Protein AF-A0A3M2GQV7-F1 (afdb_monomer_lite)

Secondary structure (DSSP, 8-state):
-HHHHHHHHHHHHHHHHHHHHHHHHHHHHHHHHTT---HHHHHHHHHHHHHHHHHHHHHTTHHHHHHT--HHHHHHSTHHHHHHHHHHHHHHHHHHHHHHHHHHHHHHHHHHHHHHHHHH-

pLDDT: mean 93.91, std 5.42, range [62.91, 98.69]

Sequence (121 aa):
MHLVTAADHADRAVARGSTALDELADAITRAEEAGIDVEDAWEYHEQAVRHLDAASAAVGDTATAVLGVTPENFNAGPGREVLAAARHDLRTAADELKQAWDAAHAAVEALRDAISDAATA

Structure (mmCIF, N/CA/C/O backbone):
data_AF-A0A3M2GQV7-F1
#
_entry.id   AF-A0A3M2GQV7-F1
#
loop_
_atom_site.group_PDB
_atom_site.id
_atom_site.type_symbol
_atom_site.label_atom_id
_atom_site.label_alt_id
_atom_site.label_comp_id
_atom_site.label_asym_id
_atom_site.label_entity_id
_atom_site.label_seq_id
_atom_site.pdbx_PDB_ins_code
_atom_site.Cartn_x
_atom_site.Cartn_y
_atom_site.Cartn_z
_atom_site.occupancy
_atom_site.B_iso_or_equiv
_atom_site.auth_seq_id
_atom_site.auth_comp_id
_atom_site.auth_asym_id
_atom_site.auth_atom_id
_atom_site.pdbx_PDB_model_num
ATOM 1 N N . MET A 1 1 ? 19.518 -10.754 -13.893 1.00 62.91 1 MET A N 1
ATOM 2 C CA . MET A 1 1 ? 18.501 -11.573 -13.197 1.00 62.91 1 MET A CA 1
ATOM 3 C C . MET A 1 1 ? 17.978 -10.922 -11.912 1.00 62.91 1 MET A C 1
ATOM 5 O O . MET A 1 1 ? 16.784 -10.993 -11.689 1.00 62.91 1 MET A O 1
ATOM 9 N N . HIS A 1 2 ? 18.801 -10.217 -11.121 1.00 81.81 2 HIS A N 1
ATOM 10 C CA . HIS A 1 2 ? 18.365 -9.593 -9.855 1.00 81.81 2 HIS A CA 1
ATOM 11 C C . HIS A 1 2 ? 17.212 -8.575 -9.947 1.00 81.81 2 HIS A C 1
ATOM 13 O O . HIS A 1 2 ? 16.430 -8.491 -9.012 1.00 81.81 2 HIS A O 1
ATOM 19 N N . LEU A 1 3 ? 17.085 -7.818 -11.044 1.00 84.06 3 LEU A N 1
ATOM 20 C CA . LEU A 1 3 ? 16.018 -6.811 -11.180 1.00 84.06 3 LEU A CA 1
ATOM 21 C C . LEU A 1 3 ? 14.633 -7.433 -11.382 1.00 84.06 3 LEU A C 1
ATOM 23 O O . LEU A 1 3 ? 13.671 -6.944 -10.814 1.00 84.06 3 LEU A O 1
ATOM 27 N N . VAL A 1 4 ? 14.547 -8.537 -12.129 1.00 86.25 4 VAL A N 1
ATOM 28 C CA . VAL A 1 4 ? 13.287 -9.278 -12.302 1.00 86.25 4 VAL A CA 1
ATOM 29 C C . VAL A 1 4 ? 12.850 -9.868 -10.964 1.00 86.25 4 VAL A C 1
ATOM 31 O O . VAL A 1 4 ? 11.720 -9.676 -10.548 1.00 86.25 4 VAL A O 1
ATOM 34 N N . THR A 1 5 ? 13.775 -10.490 -10.224 1.00 88.94 5 THR A N 1
ATOM 35 C CA . THR A 1 5 ? 13.479 -10.997 -8.876 1.00 88.94 5 THR A CA 1
ATOM 36 C C . THR A 1 5 ? 13.047 -9.885 -7.917 1.00 88.94 5 THR A C 1
ATOM 38 O O . THR A 1 5 ? 12.163 -10.100 -7.097 1.00 88.94 5 THR A O 1
ATOM 41 N N . ALA A 1 6 ? 13.659 -8.701 -8.007 1.00 87.38 6 ALA A N 1
ATOM 42 C CA . ALA A 1 6 ? 13.267 -7.553 -7.196 1.00 87.38 6 ALA A CA 1
ATOM 43 C C . ALA A 1 6 ? 11.858 -7.049 -7.548 1.00 87.38 6 ALA A C 1
ATOM 45 O O . ALA A 1 6 ? 11.090 -6.773 -6.632 1.00 87.38 6 ALA A O 1
ATOM 46 N N . ALA A 1 7 ? 11.505 -6.994 -8.836 1.00 89.06 7 ALA A N 1
ATOM 47 C CA . ALA A 1 7 ? 10.153 -6.656 -9.281 1.00 89.06 7 ALA A CA 1
ATOM 48 C C . ALA A 1 7 ? 9.124 -7.678 -8.771 1.00 89.06 7 ALA A C 1
ATOM 50 O O . ALA A 1 7 ? 8.182 -7.291 -8.091 1.00 89.06 7 ALA A O 1
ATOM 51 N N . ASP A 1 8 ? 9.386 -8.980 -8.937 1.00 89.62 8 ASP A N 1
ATOM 52 C CA . ASP A 1 8 ? 8.513 -10.042 -8.412 1.00 89.62 8 ASP A CA 1
ATOM 53 C C . ASP A 1 8 ? 8.319 -9.943 -6.888 1.00 89.62 8 ASP A C 1
ATOM 55 O O . ASP A 1 8 ? 7.269 -10.287 -6.343 1.00 89.62 8 ASP A O 1
ATOM 59 N N . HIS A 1 9 ? 9.368 -9.551 -6.159 1.00 90.12 9 HIS A N 1
ATOM 60 C CA . HIS A 1 9 ? 9.296 -9.365 -4.712 1.00 90.12 9 HIS A CA 1
ATOM 61 C C . HIS A 1 9 ? 8.440 -8.156 -4.343 1.00 90.12 9 HIS A C 1
ATOM 63 O O . HIS A 1 9 ? 7.647 -8.257 -3.406 1.00 90.12 9 HIS A O 1
ATOM 69 N N . ALA A 1 10 ? 8.587 -7.049 -5.069 1.00 90.19 10 ALA A N 1
ATOM 70 C CA . ALA A 1 10 ? 7.790 -5.852 -4.862 1.00 90.19 10 ALA A CA 1
ATOM 71 C C . ALA A 1 10 ? 6.309 -6.104 -5.183 1.00 90.19 10 ALA A C 1
ATOM 73 O O . ALA A 1 10 ? 5.468 -5.800 -4.346 1.00 90.19 10 ALA A O 1
ATOM 74 N N . ASP A 1 11 ? 5.989 -6.784 -6.288 1.00 91.50 11 ASP A N 1
ATOM 75 C CA . ASP A 1 11 ? 4.608 -7.152 -6.639 1.00 91.50 11 ASP A CA 1
ATOM 76 C C . ASP A 1 11 ? 3.947 -8.003 -5.550 1.00 91.50 11 ASP A C 1
ATOM 78 O O . ASP A 1 11 ? 2.811 -7.764 -5.135 1.00 91.50 11 ASP A O 1
ATOM 82 N N . ARG A 1 12 ? 4.677 -8.992 -5.018 1.00 92.75 12 ARG A N 1
ATOM 83 C CA . ARG A 1 12 ? 4.184 -9.809 -3.899 1.00 92.75 12 ARG A CA 1
ATOM 84 C C . ARG A 1 12 ? 4.009 -8.996 -2.622 1.00 92.75 12 ARG A C 1
ATOM 86 O O . ARG A 1 12 ? 3.113 -9.309 -1.840 1.00 92.75 12 ARG A O 1
ATOM 93 N N . ALA A 1 13 ? 4.877 -8.020 -2.371 1.00 92.38 13 ALA A N 1
ATOM 94 C CA . ALA A 1 13 ? 4.755 -7.138 -1.217 1.00 92.38 13 ALA A CA 1
ATOM 95 C C . ALA A 1 13 ? 3.521 -6.237 -1.346 1.00 92.38 13 ALA A C 1
ATOM 97 O O . ALA A 1 13 ? 2.750 -6.165 -0.396 1.00 92.38 13 ALA A O 1
ATOM 98 N N . VAL A 1 14 ? 3.283 -5.659 -2.528 1.00 94.12 14 VAL A N 1
ATOM 99 C CA . VAL A 1 14 ? 2.082 -4.872 -2.840 1.00 94.12 14 VAL A CA 1
ATOM 100 C C . VAL A 1 14 ? 0.818 -5.703 -2.627 1.00 94.12 14 VAL A C 1
ATOM 102 O O . VAL A 1 14 ? -0.072 -5.287 -1.891 1.00 94.12 14 VAL A O 1
ATOM 105 N N . ALA A 1 15 ? 0.762 -6.916 -3.185 1.00 94.44 15 ALA A N 1
ATOM 106 C CA . ALA A 1 15 ? -0.403 -7.790 -3.041 1.00 94.44 15 ALA A CA 1
ATOM 107 C C . ALA A 1 15 ? -0.705 -8.132 -1.571 1.00 94.44 15 ALA A C 1
ATOM 109 O O . ALA A 1 15 ? -1.853 -8.083 -1.140 1.00 94.44 15 ALA A O 1
ATOM 110 N N . ARG A 1 16 ? 0.332 -8.445 -0.781 1.00 94.88 16 ARG A N 1
ATOM 111 C CA . ARG A 1 16 ? 0.178 -8.702 0.660 1.00 94.88 16 ARG A CA 1
ATOM 112 C C . ARG A 1 16 ? -0.247 -7.453 1.425 1.00 94.88 16 ARG A C 1
ATOM 114 O O . ARG A 1 16 ? -1.073 -7.562 2.322 1.00 94.88 16 ARG A O 1
ATOM 121 N N . GLY A 1 17 ? 0.321 -6.300 1.076 1.00 95.00 17 GLY A N 1
ATOM 122 C CA . GLY A 1 17 ? -0.050 -5.013 1.651 1.00 95.00 17 GLY A CA 1
ATOM 123 C C . GLY A 1 17 ? -1.523 -4.707 1.416 1.00 95.00 17 GLY A C 1
ATOM 124 O O . GLY A 1 17 ? -2.214 -4.358 2.360 1.00 95.00 17 GLY A O 1
ATOM 125 N N . SER A 1 18 ? -2.026 -4.940 0.202 1.00 96.88 18 SER A N 1
ATOM 126 C CA . SER A 1 18 ? -3.431 -4.698 -0.141 1.00 96.88 18 SER A CA 1
ATOM 127 C C . SER A 1 18 ? -4.359 -5.568 0.700 1.00 96.88 18 SER A C 1
ATOM 129 O O . SER A 1 18 ? -5.255 -5.036 1.340 1.00 96.88 18 SER A O 1
ATOM 131 N N . THR A 1 19 ? -4.080 -6.872 0.813 1.00 97.69 19 THR A N 1
ATOM 132 C CA . THR A 1 19 ? -4.865 -7.756 1.693 1.00 97.69 19 THR A CA 1
ATOM 133 C C . THR A 1 19 ? -4.845 -7.287 3.151 1.00 97.69 19 THR A C 1
ATOM 135 O O . THR A 1 19 ? -5.880 -7.279 3.807 1.00 97.69 19 THR A O 1
ATOM 138 N N . ALA A 1 20 ? -3.685 -6.869 3.665 1.00 96.38 20 ALA A N 1
ATOM 139 C CA . ALA A 1 20 ? -3.574 -6.390 5.041 1.00 96.38 20 ALA A CA 1
ATOM 140 C C . ALA A 1 20 ? -4.316 -5.060 5.271 1.00 96.38 20 ALA A C 1
ATOM 142 O O . ALA A 1 20 ? -4.893 -4.863 6.338 1.00 96.38 20 ALA A O 1
ATOM 143 N N . LEU A 1 21 ? -4.313 -4.152 4.289 1.00 98.12 21 LEU A N 1
ATOM 144 C CA . LEU A 1 21 ? -5.058 -2.895 4.363 1.00 98.12 21 LEU A CA 1
ATOM 145 C C . LEU A 1 21 ? -6.569 -3.118 4.268 1.00 98.12 21 LEU A C 1
ATOM 147 O O . LEU A 1 21 ? -7.309 -2.409 4.945 1.00 98.12 21 LEU A O 1
ATOM 151 N N . ASP A 1 22 ? -7.027 -4.114 3.510 1.00 98.38 22 ASP A N 1
ATOM 152 C CA . ASP A 1 22 ? -8.441 -4.504 3.489 1.00 98.38 22 ASP A CA 1
ATOM 153 C C . ASP A 1 22 ? -8.874 -5.060 4.856 1.00 98.38 22 ASP A C 1
ATOM 155 O O . ASP A 1 22 ? -9.893 -4.646 5.405 1.00 98.38 22 ASP A O 1
ATOM 159 N N . GLU A 1 23 ? -8.068 -5.942 5.460 1.00 98.19 23 GLU A N 1
ATOM 160 C CA . GLU A 1 23 ? -8.326 -6.470 6.809 1.00 98.19 23 GLU A CA 1
ATOM 161 C C . GLU A 1 23 ? -8.331 -5.368 7.882 1.00 98.19 23 GLU A C 1
ATOM 163 O O . GLU A 1 23 ? -9.111 -5.427 8.839 1.00 98.19 23 GLU A O 1
ATOM 168 N N . LEU A 1 24 ? -7.471 -4.357 7.729 1.00 98.19 24 LEU A N 1
ATOM 169 C CA . LEU A 1 24 ? -7.427 -3.201 8.618 1.00 98.19 24 LEU A CA 1
ATOM 170 C C . LEU A 1 24 ? -8.655 -2.301 8.446 1.00 98.19 24 LEU A C 1
ATOM 172 O O . LEU A 1 24 ? -9.247 -1.924 9.453 1.00 98.19 24 LEU A O 1
ATOM 176 N N . ALA A 1 25 ? -9.071 -2.008 7.211 1.00 98.56 25 ALA A N 1
ATOM 177 C CA . ALA A 1 25 ? -10.305 -1.266 6.935 1.00 98.56 25 ALA A CA 1
ATOM 178 C C . ALA A 1 25 ? -11.507 -1.943 7.605 1.00 98.56 25 ALA A C 1
ATOM 180 O O . ALA A 1 25 ? -12.251 -1.314 8.349 1.00 98.56 25 ALA A O 1
ATOM 181 N N . ASP A 1 26 ? -11.621 -3.259 7.432 1.00 98.62 26 ASP A N 1
ATOM 182 C CA . ASP A 1 26 ? -12.620 -4.103 8.081 1.00 98.62 26 ASP A CA 1
ATOM 183 C C . ASP A 1 26 ? -12.621 -3.958 9.615 1.00 98.62 26 ASP A C 1
ATOM 185 O O . ASP A 1 26 ? -13.671 -3.994 10.260 1.00 98.62 26 ASP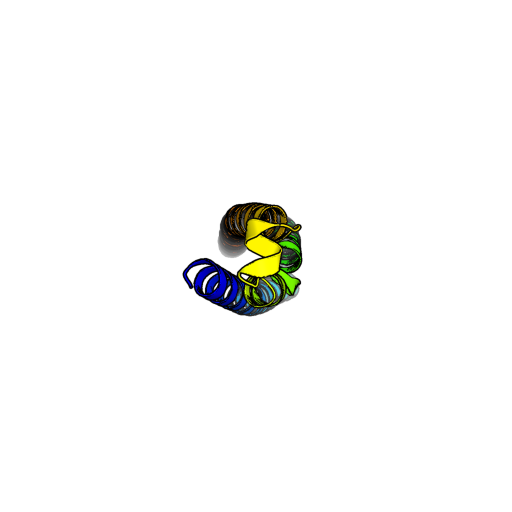 A O 1
ATOM 189 N N . ALA A 1 27 ? -11.444 -3.854 10.236 1.00 98.25 27 ALA A N 1
ATOM 190 C CA . ALA A 1 27 ? -11.318 -3.667 11.679 1.00 98.25 27 ALA A CA 1
ATOM 191 C C . ALA A 1 27 ? -11.735 -2.256 12.119 1.00 98.25 27 ALA A C 1
ATOM 193 O O . ALA A 1 27 ? -12.449 -2.130 13.116 1.00 98.25 27 ALA A O 1
ATOM 194 N N . ILE A 1 28 ? -11.335 -1.227 11.366 1.00 98.44 28 ILE A N 1
ATOM 195 C CA . ILE A 1 28 ? -11.716 0.168 11.610 1.00 98.44 28 ILE A CA 1
ATOM 196 C C . ILE A 1 28 ? -13.239 0.318 11.502 1.00 98.44 28 ILE A C 1
ATOM 198 O O . ILE A 1 28 ? -13.866 0.812 12.436 1.00 98.44 28 ILE A O 1
ATOM 202 N N . THR A 1 29 ? -13.858 -0.216 10.441 1.00 98.69 29 THR A N 1
ATOM 203 C CA . THR A 1 29 ? -15.319 -0.202 10.261 1.00 98.69 29 THR A CA 1
ATOM 204 C C . THR A 1 29 ? -16.049 -0.853 11.434 1.00 98.69 29 THR A C 1
ATOM 206 O O . THR A 1 29 ? -17.019 -0.296 11.936 1.00 98.69 29 THR A O 1
ATOM 209 N N . ARG A 1 30 ? -15.584 -2.007 11.932 1.00 98.38 30 ARG A N 1
ATOM 210 C CA . ARG A 1 30 ? -16.226 -2.665 13.088 1.00 98.38 30 ARG A CA 1
ATOM 211 C C . ARG A 1 30 ? -16.157 -1.822 14.363 1.00 98.38 30 ARG A C 1
ATOM 213 O O . ARG A 1 30 ? -17.083 -1.878 15.169 1.00 98.38 30 ARG A O 1
ATOM 220 N N . ALA A 1 31 ? -15.067 -1.086 14.576 1.00 97.56 31 ALA A N 1
ATOM 221 C CA . ALA A 1 31 ? -14.949 -0.173 15.710 1.00 97.56 31 ALA A CA 1
ATO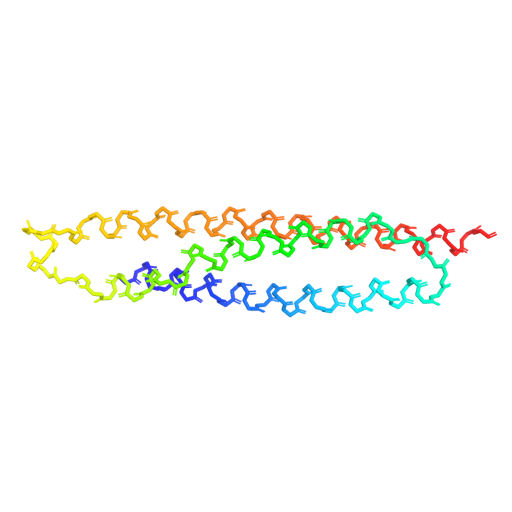M 222 C C . ALA A 1 31 ? -15.878 1.043 15.549 1.00 97.56 31 ALA A C 1
ATOM 224 O O . ALA A 1 31 ? -16.587 1.392 16.493 1.00 97.56 31 ALA A O 1
ATOM 225 N N . GLU A 1 32 ? -15.956 1.612 14.347 1.00 97.88 32 GLU A N 1
ATOM 226 C CA . GLU A 1 32 ? -16.884 2.700 14.014 1.00 97.88 32 GLU A CA 1
ATOM 227 C C . GLU A 1 32 ? -18.349 2.291 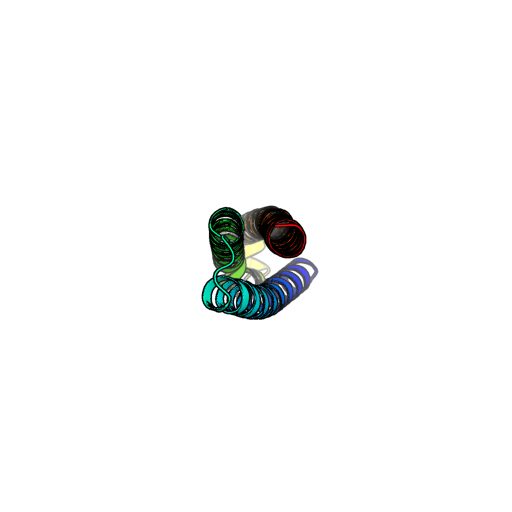14.243 1.00 97.88 32 GLU A C 1
ATOM 229 O O . GLU A 1 32 ? -19.113 2.997 14.901 1.00 97.88 32 GLU A O 1
ATOM 234 N N . GLU A 1 33 ? -18.736 1.094 13.790 1.00 97.94 33 GLU A N 1
ATOM 235 C CA . GLU A 1 33 ? -20.068 0.516 14.022 1.00 97.94 33 GLU A CA 1
ATOM 236 C C . GLU A 1 33 ? -20.370 0.290 15.515 1.00 97.94 33 GLU A C 1
ATOM 238 O O . GLU A 1 33 ? -21.536 0.288 15.920 1.00 97.94 33 GLU A O 1
ATOM 243 N N . ALA A 1 34 ? -19.337 0.128 16.348 1.00 97.19 34 ALA A N 1
ATOM 244 C CA . ALA A 1 34 ? -19.455 0.049 17.802 1.00 97.19 34 ALA A CA 1
ATOM 245 C C . ALA A 1 34 ? -19.543 1.429 18.486 1.00 97.19 34 ALA A C 1
ATOM 247 O O . ALA A 1 34 ? -19.648 1.494 19.712 1.00 97.19 34 ALA A O 1
ATOM 248 N N . GLY A 1 35 ? -19.537 2.522 17.716 1.00 96.75 35 GLY A N 1
ATOM 249 C CA . GLY A 1 35 ? -19.603 3.894 18.217 1.00 96.75 35 GLY A CA 1
ATOM 250 C C . GLY A 1 35 ? -18.272 4.425 18.749 1.00 96.75 35 GLY A C 1
ATOM 251 O O . GLY A 1 35 ? -18.276 5.382 19.521 1.00 96.75 35 GLY A O 1
ATOM 252 N N . ILE A 1 36 ? -17.156 3.794 18.380 1.00 97.88 36 ILE A N 1
ATOM 253 C CA . ILE A 1 36 ? -15.806 4.246 18.723 1.00 97.88 36 ILE A CA 1
ATOM 254 C C . ILE A 1 36 ? -15.380 5.300 17.697 1.00 97.88 36 ILE A C 1
ATOM 256 O O . ILE A 1 36 ? -15.595 5.119 16.499 1.00 97.88 36 ILE A O 1
ATOM 260 N N . ASP A 1 37 ? -14.782 6.392 18.169 1.00 97.06 37 ASP A N 1
ATOM 261 C CA . ASP A 1 37 ? -14.195 7.411 17.299 1.00 97.06 37 ASP A CA 1
ATOM 262 C C . ASP A 1 37 ? -12.904 6.877 16.667 1.00 97.06 37 ASP A C 1
ATOM 264 O O . ASP A 1 37 ? -11.959 6.535 17.373 1.00 97.06 37 ASP A O 1
ATOM 268 N N . VAL A 1 38 ? -12.887 6.752 15.341 1.00 98.12 38 VAL A N 1
ATOM 269 C CA . VAL A 1 38 ? -11.791 6.140 14.577 1.00 98.12 38 VAL A CA 1
ATOM 270 C C . VAL A 1 38 ? -11.268 7.046 13.458 1.00 98.12 38 VAL A C 1
ATOM 272 O O . VAL A 1 38 ? -10.631 6.552 12.527 1.00 98.12 38 VAL A O 1
ATOM 275 N N . GLU A 1 39 ? -11.526 8.358 13.530 1.00 98.06 39 GLU A N 1
ATOM 276 C CA . GLU A 1 39 ? -11.125 9.330 12.497 1.00 98.06 39 GLU A CA 1
ATOM 277 C C . GLU A 1 39 ? -9.625 9.231 12.161 1.00 98.06 39 GLU A C 1
ATOM 279 O O . GLU A 1 39 ? -9.261 9.022 11.000 1.00 98.06 39 GLU A O 1
ATOM 284 N N . ASP A 1 40 ? -8.761 9.244 13.181 1.00 97.31 40 ASP A N 1
ATOM 285 C CA . ASP A 1 40 ? -7.305 9.132 13.012 1.00 97.31 40 ASP A CA 1
ATOM 286 C C . ASP A 1 40 ? -6.893 7.802 12.352 1.00 97.31 40 ASP A C 1
ATOM 288 O O . ASP A 1 40 ? -5.987 7.753 11.515 1.00 97.31 40 ASP A O 1
ATOM 292 N N . ALA A 1 41 ? -7.565 6.699 12.703 1.00 97.81 41 ALA A N 1
ATOM 293 C CA . ALA A 1 41 ? -7.266 5.387 12.135 1.00 97.81 41 ALA A CA 1
ATOM 294 C C . ALA A 1 41 ? -7.593 5.336 10.635 1.00 97.81 41 ALA A C 1
ATOM 296 O O . ALA A 1 41 ? -6.811 4.777 9.859 1.00 97.81 41 ALA A O 1
ATOM 297 N N . TRP A 1 42 ? -8.705 5.953 10.220 1.00 98.50 42 TRP A N 1
ATOM 298 C CA . TRP A 1 42 ? -9.052 6.102 8.807 1.00 98.50 42 TRP A CA 1
ATOM 299 C C . TRP A 1 42 ? -8.056 6.989 8.060 1.00 98.50 42 TRP A C 1
ATOM 301 O O . TRP A 1 42 ? -7.617 6.616 6.972 1.00 98.50 42 TRP A O 1
ATOM 311 N N . GLU A 1 43 ? -7.630 8.113 8.642 1.00 98.44 43 GLU A N 1
ATOM 312 C CA . GLU A 1 43 ? -6.673 9.009 7.985 1.00 98.44 43 GLU A CA 1
ATOM 313 C C . GLU A 1 43 ? -5.346 8.294 7.675 1.00 98.44 43 GLU A C 1
ATOM 315 O O . GLU A 1 43 ? -4.813 8.385 6.561 1.00 98.44 43 GLU A O 1
ATOM 320 N N . TYR A 1 44 ? -4.808 7.547 8.641 1.00 98.50 44 TYR A N 1
ATOM 321 C CA . TYR A 1 44 ? -3.586 6.771 8.435 1.00 98.50 44 TYR A CA 1
ATOM 322 C C . TYR A 1 44 ? -3.789 5.591 7.477 1.00 98.50 44 TYR A C 1
ATOM 324 O O . TYR A 1 44 ? -2.893 5.286 6.684 1.00 98.50 44 TYR A O 1
ATOM 332 N N . HIS A 1 45 ? -4.961 4.947 7.495 1.00 98.56 45 HIS A N 1
ATOM 333 C CA . HIS A 1 45 ? -5.301 3.897 6.533 1.00 98.56 45 HIS A CA 1
ATOM 334 C C . HIS A 1 45 ? -5.285 4.432 5.097 1.00 98.56 45 HIS A C 1
ATOM 336 O O . HIS A 1 45 ? -4.612 3.864 4.235 1.00 98.56 45 HIS A O 1
ATOM 342 N N . GLU A 1 46 ? -5.918 5.579 4.846 1.00 98.38 46 GLU A N 1
ATOM 343 C CA . GLU A 1 46 ? -5.925 6.216 3.527 1.00 98.38 46 GLU A CA 1
ATOM 344 C C . GLU A 1 46 ? -4.523 6.641 3.069 1.00 98.38 46 GLU A C 1
ATOM 346 O O . GLU A 1 46 ? -4.202 6.593 1.877 1.00 98.38 46 GLU A O 1
ATOM 351 N N . GLN A 1 47 ? -3.663 7.081 3.992 1.00 98.31 47 GLN A N 1
ATOM 352 C CA . GLN A 1 47 ? -2.250 7.334 3.690 1.00 98.31 47 GLN A CA 1
ATOM 353 C C . GLN A 1 47 ? -1.542 6.046 3.259 1.00 98.31 47 GLN A C 1
ATOM 355 O O . GLN A 1 47 ? -0.848 6.038 2.239 1.00 98.31 47 GLN A O 1
ATOM 360 N N . ALA A 1 48 ? -1.757 4.947 3.982 1.00 98.12 48 ALA A N 1
ATOM 361 C CA . ALA A 1 48 ? -1.156 3.661 3.661 1.00 98.12 48 ALA A CA 1
ATOM 362 C C . ALA A 1 48 ? -1.591 3.145 2.281 1.00 98.12 48 ALA A C 1
ATOM 364 O O . ALA A 1 48 ? -0.743 2.698 1.506 1.00 98.12 48 ALA A O 1
ATOM 365 N N . VAL A 1 49 ? -2.880 3.272 1.943 1.00 98.38 49 VAL A N 1
ATOM 366 C CA . VAL A 1 49 ? -3.418 2.917 0.619 1.00 98.38 49 VAL A CA 1
ATOM 367 C C . VAL A 1 49 ? -2.745 3.739 -0.479 1.00 98.38 49 VAL A C 1
ATOM 369 O O . VAL A 1 49 ? -2.243 3.169 -1.445 1.00 98.38 49 VAL A O 1
ATOM 372 N N . ARG A 1 50 ? -2.637 5.063 -0.310 1.00 98.44 50 ARG A N 1
ATOM 373 C CA . ARG A 1 50 ? -1.988 5.941 -1.302 1.00 98.44 50 ARG A CA 1
ATOM 374 C C . ARG A 1 50 ? -0.535 5.555 -1.574 1.00 98.44 50 ARG A C 1
ATOM 376 O O . ARG A 1 50 ? -0.116 5.530 -2.731 1.00 98.44 50 ARG A O 1
ATOM 383 N N . HIS A 1 51 ? 0.229 5.249 -0.529 1.00 98.31 51 HIS A N 1
ATOM 384 C CA . HIS A 1 51 ? 1.614 4.801 -0.676 1.00 98.31 51 HIS A CA 1
ATOM 385 C C . HIS A 1 51 ? 1.703 3.417 -1.327 1.00 98.31 51 HIS A C 1
ATOM 387 O O . HIS A 1 51 ? 2.561 3.176 -2.175 1.00 98.31 51 HIS A O 1
ATOM 393 N N . LEU A 1 52 ? 0.791 2.505 -0.993 1.00 97.62 52 LEU A N 1
ATOM 394 C CA . LEU A 1 52 ? 0.745 1.187 -1.615 1.00 97.62 52 LEU A CA 1
ATOM 395 C C . LEU A 1 52 ? 0.418 1.270 -3.117 1.00 97.62 52 LEU A C 1
ATOM 397 O O . LEU A 1 52 ? 1.053 0.584 -3.922 1.00 97.62 52 LEU A O 1
ATOM 401 N N . ASP A 1 53 ? -0.510 2.146 -3.502 1.00 97.38 53 ASP A N 1
ATOM 402 C CA . ASP A 1 53 ? -0.855 2.416 -4.900 1.00 97.38 53 ASP A CA 1
ATOM 403 C C . ASP A 1 53 ? 0.330 3.024 -5.662 1.00 97.38 53 ASP A C 1
ATOM 405 O O . ASP A 1 53 ? 0.644 2.602 -6.779 1.00 97.38 53 ASP A O 1
ATOM 409 N N . ALA A 1 54 ? 1.043 3.973 -5.044 1.00 96.62 54 ALA A N 1
ATOM 410 C CA . ALA A 1 54 ? 2.257 4.555 -5.612 1.00 96.62 54 ALA A CA 1
ATOM 411 C C . ALA A 1 54 ? 3.360 3.501 -5.804 1.00 96.62 54 ALA A C 1
ATOM 413 O O . ALA A 1 54 ? 4.014 3.468 -6.851 1.00 96.62 54 ALA A O 1
ATOM 414 N N . ALA A 1 55 ? 3.526 2.593 -4.836 1.00 95.44 55 ALA A N 1
ATOM 415 C CA . ALA A 1 55 ? 4.444 1.472 -4.965 1.00 95.44 55 ALA A CA 1
ATOM 416 C C . ALA A 1 55 ? 4.058 0.559 -6.132 1.00 95.44 55 ALA A C 1
ATOM 418 O O . ALA A 1 55 ? 4.921 0.223 -6.942 1.00 95.44 55 ALA A O 1
ATOM 419 N N . SER A 1 56 ? 2.775 0.195 -6.242 1.00 94.50 56 SER A N 1
ATOM 420 C CA . SER A 1 56 ? 2.247 -0.639 -7.327 1.00 94.50 56 SER A CA 1
ATOM 421 C C . SER A 1 56 ? 2.504 -0.020 -8.701 1.00 94.50 56 SER A C 1
ATOM 423 O O . SER A 1 56 ? 3.015 -0.688 -9.603 1.00 94.50 56 SER A O 1
ATOM 425 N N . ALA A 1 57 ? 2.234 1.280 -8.844 1.00 93.75 57 ALA A N 1
ATOM 426 C CA . ALA A 1 57 ? 2.466 2.012 -10.082 1.00 93.75 57 ALA A CA 1
ATOM 427 C C . ALA A 1 57 ? 3.946 2.008 -10.500 1.00 93.75 57 ALA A C 1
ATOM 429 O O . ALA A 1 57 ? 4.247 1.904 -11.688 1.00 93.75 57 ALA A O 1
ATOM 430 N N . ALA A 1 58 ? 4.874 2.074 -9.540 1.00 90.94 58 ALA A N 1
ATOM 431 C CA . ALA A 1 58 ? 6.305 2.023 -9.824 1.00 90.94 58 ALA A CA 1
ATOM 432 C C . ALA A 1 58 ? 6.768 0.635 -10.318 1.00 90.94 58 ALA A C 1
ATOM 434 O O . ALA A 1 58 ? 7.681 0.538 -11.135 1.00 90.94 58 ALA A O 1
ATOM 435 N N . VAL A 1 59 ? 6.146 -0.466 -9.884 1.00 89.69 59 VAL A N 1
ATOM 436 C CA . VAL A 1 59 ? 6.582 -1.819 -10.292 1.00 89.69 59 VAL A CA 1
ATOM 437 C C . VAL A 1 59 ? 5.875 -2.388 -11.519 1.00 89.69 59 VAL A C 1
ATOM 439 O O . VAL A 1 59 ? 6.477 -3.233 -12.184 1.00 89.69 59 VAL A O 1
ATOM 442 N N . GLY A 1 60 ? 4.689 -1.881 -11.875 1.00 82.44 60 GLY A N 1
ATOM 443 C CA . GLY A 1 60 ? 3.749 -2.507 -12.819 1.00 82.44 60 GLY A CA 1
ATOM 444 C C . GLY A 1 60 ? 4.342 -3.085 -14.113 1.00 82.44 60 GLY A C 1
ATOM 445 O O . GLY A 1 60 ? 4.021 -4.215 -14.472 1.00 82.44 60 GLY A O 1
ATOM 446 N N . ASP A 1 61 ? 5.255 -2.369 -14.780 1.00 82.56 61 ASP A N 1
ATOM 447 C CA . ASP A 1 61 ? 5.886 -2.835 -16.030 1.00 82.56 61 ASP A CA 1
ATOM 448 C C . ASP A 1 61 ? 7.394 -3.108 -15.910 1.00 82.56 61 ASP A C 1
ATOM 450 O O . ASP A 1 61 ? 8.063 -3.456 -16.892 1.00 82.56 61 ASP A O 1
ATOM 454 N N . THR A 1 62 ? 7.960 -2.998 -14.705 1.00 88.12 62 THR A N 1
ATOM 455 C CA . THR A 1 62 ? 9.412 -3.063 -14.501 1.00 88.12 62 THR A CA 1
ATOM 456 C C . THR A 1 62 ? 9.990 -4.426 -14.898 1.00 88.12 62 THR A C 1
ATOM 458 O O . THR A 1 62 ? 11.020 -4.495 -15.578 1.00 88.12 62 THR A O 1
ATOM 461 N N . ALA A 1 63 ? 9.332 -5.531 -14.527 1.00 85.88 63 ALA A N 1
ATOM 462 C CA . ALA A 1 63 ? 9.792 -6.878 -14.876 1.00 85.88 63 ALA A CA 1
ATOM 463 C C . ALA A 1 63 ? 9.800 -7.104 -16.399 1.00 85.88 63 ALA A C 1
ATOM 465 O O . ALA A 1 63 ? 10.793 -7.581 -16.960 1.00 85.88 63 ALA A O 1
ATOM 466 N N . THR A 1 64 ? 8.720 -6.700 -17.073 1.00 87.56 64 THR A N 1
ATOM 467 C CA . THR A 1 64 ? 8.556 -6.796 -18.529 1.00 87.56 64 THR A CA 1
ATOM 468 C C . THR A 1 64 ? 9.617 -5.976 -19.260 1.00 87.56 64 THR A C 1
ATOM 470 O O . THR A 1 64 ? 10.278 -6.484 -20.169 1.00 87.56 64 THR A O 1
ATOM 473 N N . ALA A 1 65 ? 9.846 -4.734 -18.825 1.00 87.38 65 ALA A N 1
ATOM 474 C CA . ALA A 1 65 ? 10.840 -3.845 -19.416 1.00 87.38 65 ALA A CA 1
ATOM 475 C C . ALA A 1 65 ? 12.263 -4.419 -19.313 1.00 87.38 65 ALA A C 1
ATOM 477 O O . ALA A 1 65 ? 13.012 -4.410 -20.291 1.00 87.38 65 ALA A O 1
ATOM 478 N N . VAL A 1 66 ? 12.630 -4.984 -18.157 1.00 89.19 66 VAL A N 1
ATOM 479 C CA . VAL A 1 66 ? 13.944 -5.616 -17.949 1.00 89.19 66 VAL A CA 1
ATOM 480 C C . VAL A 1 66 ? 14.122 -6.857 -18.828 1.00 89.19 66 VAL A C 1
ATOM 482 O O . VAL A 1 66 ? 15.206 -7.057 -19.380 1.00 89.19 66 VAL A O 1
ATOM 485 N N . LEU A 1 67 ? 13.086 -7.690 -18.972 1.00 88.94 67 LEU A N 1
ATOM 486 C CA . LEU A 1 67 ? 13.127 -8.885 -19.823 1.00 88.94 67 LEU A CA 1
ATOM 487 C C . LEU A 1 67 ? 13.250 -8.547 -21.319 1.00 88.94 67 LEU A C 1
ATOM 489 O O . LEU A 1 67 ? 13.813 -9.339 -22.073 1.00 88.94 67 LEU A O 1
ATOM 493 N N . GLY A 1 68 ? 12.780 -7.371 -21.742 1.00 88.75 68 GLY A N 1
ATOM 494 C CA . GLY A 1 68 ? 12.904 -6.876 -23.117 1.00 88.75 68 GLY A CA 1
ATOM 495 C C . GLY A 1 68 ? 14.301 -6.367 -23.510 1.00 88.75 68 GLY A C 1
ATOM 496 O O . GLY A 1 68 ? 14.532 -6.032 -24.676 1.00 88.75 68 GLY A O 1
ATOM 497 N N . VAL A 1 69 ? 15.256 -6.291 -22.576 1.00 89.69 69 VAL A N 1
ATOM 498 C CA . VAL A 1 69 ? 16.623 -5.827 -22.865 1.00 89.69 69 VAL A CA 1
ATOM 499 C C . VAL A 1 69 ? 17.437 -6.941 -23.529 1.00 89.69 69 VAL A C 1
ATOM 501 O O . VAL A 1 69 ? 17.685 -7.994 -22.945 1.00 89.69 69 VAL A O 1
ATOM 504 N N . THR A 1 70 ? 17.906 -6.687 -24.752 1.00 90.69 70 THR A N 1
ATOM 505 C CA . THR A 1 70 ? 18.741 -7.596 -25.547 1.00 90.69 70 THR A CA 1
ATOM 506 C C . THR A 1 70 ? 20.193 -7.105 -25.581 1.00 90.69 70 THR A C 1
ATOM 508 O O . THR A 1 70 ? 20.458 -5.924 -25.357 1.00 90.69 70 THR A O 1
ATOM 511 N N . PRO A 1 71 ? 21.184 -7.960 -25.900 1.00 91.25 71 PRO A N 1
ATOM 512 C CA . PRO A 1 71 ? 22.569 -7.504 -26.042 1.00 91.25 71 PRO A CA 1
ATOM 513 C C . PRO A 1 71 ? 22.741 -6.384 -27.078 1.00 91.25 71 PRO A C 1
ATOM 515 O O . PRO A 1 71 ? 23.575 -5.499 -26.899 1.00 91.25 71 PRO A O 1
ATOM 518 N N . GLU A 1 72 ? 21.953 -6.405 -28.153 1.00 90.00 72 GLU A N 1
ATOM 519 C CA . GLU A 1 72 ? 21.992 -5.392 -29.208 1.00 90.00 72 GLU A CA 1
ATOM 520 C C . GLU A 1 72 ? 21.504 -4.033 -28.693 1.00 90.00 72 GLU A C 1
ATOM 522 O O . GLU A 1 72 ? 22.239 -3.045 -28.763 1.00 90.00 72 GLU A O 1
ATOM 527 N N . ASN A 1 73 ? 20.319 -3.989 -28.072 1.00 90.00 73 ASN A N 1
ATOM 528 C CA . ASN A 1 73 ? 19.787 -2.739 -27.537 1.00 90.00 73 ASN A CA 1
ATOM 529 C C . ASN A 1 73 ? 20.529 -2.271 -26.273 1.00 90.00 73 ASN A C 1
ATOM 531 O O . ASN A 1 73 ? 20.517 -1.085 -25.975 1.00 90.00 73 ASN A O 1
ATOM 535 N N . PHE A 1 74 ? 21.234 -3.148 -25.558 1.00 90.06 74 PHE A N 1
ATOM 536 C CA . PHE A 1 74 ? 22.089 -2.761 -24.436 1.00 90.06 74 PHE A CA 1
ATOM 537 C C . PHE A 1 74 ? 23.392 -2.078 -24.882 1.00 90.06 74 PHE A C 1
ATOM 539 O O . PHE A 1 74 ? 23.894 -1.182 -24.196 1.00 90.06 74 PHE A O 1
ATOM 546 N N . ASN A 1 75 ? 23.972 -2.515 -26.003 1.00 89.06 75 ASN A N 1
ATOM 547 C CA . ASN A 1 75 ? 25.259 -2.006 -26.480 1.00 89.06 75 ASN A CA 1
ATOM 548 C C . ASN A 1 75 ? 25.122 -0.811 -27.427 1.00 89.06 75 ASN A C 1
ATOM 550 O O . ASN A 1 75 ? 25.984 0.064 -27.406 1.00 89.06 75 ASN A O 1
ATOM 554 N N . ALA A 1 76 ? 24.062 -0.772 -28.234 1.00 86.12 76 ALA A N 1
ATOM 555 C CA . ALA A 1 76 ? 23.875 0.234 -29.278 1.00 86.12 76 ALA A CA 1
ATOM 556 C C . ALA A 1 76 ? 22.490 0.913 -29.246 1.00 86.12 76 ALA A C 1
ATOM 558 O O . ALA A 1 76 ? 22.158 1.655 -30.166 1.00 86.12 76 ALA A O 1
ATOM 559 N N . GLY A 1 77 ? 21.682 0.673 -28.208 1.00 86.94 77 GLY A N 1
ATOM 560 C CA . GLY A 1 77 ? 20.326 1.212 -28.079 1.00 86.94 77 GLY A CA 1
ATOM 561 C C . GLY A 1 77 ? 19.964 1.637 -26.644 1.00 86.94 77 GLY A C 1
ATOM 562 O O . GLY A 1 77 ? 20.852 1.849 -25.814 1.00 86.94 77 GLY A O 1
ATOM 563 N N . PRO A 1 78 ? 18.659 1.736 -26.321 1.00 91.56 78 PRO A N 1
ATOM 564 C CA . PRO A 1 78 ? 18.176 2.284 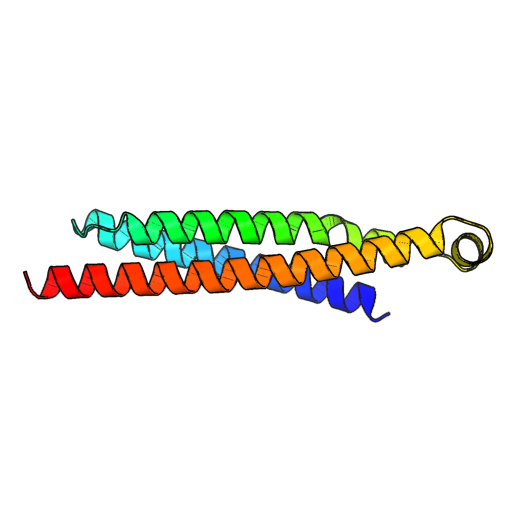-25.049 1.00 91.56 78 PRO A CA 1
ATOM 565 C C . PRO A 1 78 ? 18.251 1.301 -23.868 1.00 91.56 78 PRO A C 1
ATOM 567 O O . PRO A 1 78 ? 17.811 1.618 -22.766 1.00 91.56 78 PRO A O 1
ATOM 570 N N . GLY A 1 79 ? 18.800 0.095 -24.043 1.00 90.44 79 GLY A N 1
ATOM 571 C CA . GLY A 1 79 ? 18.758 -0.958 -23.023 1.00 90.44 79 GLY A CA 1
ATOM 572 C C . GLY A 1 79 ? 19.410 -0.557 -21.693 1.00 90.44 79 GLY A C 1
ATOM 573 O O . GLY A 1 79 ? 18.972 -0.991 -20.630 1.00 90.44 79 GLY A O 1
ATOM 574 N N . ARG A 1 80 ? 20.422 0.322 -21.710 1.00 92.31 80 ARG A N 1
ATOM 575 C CA . ARG A 1 80 ? 21.029 0.859 -20.475 1.00 92.31 80 ARG A CA 1
ATOM 576 C C . ARG A 1 80 ? 20.101 1.809 -19.725 1.00 92.31 80 ARG A C 1
ATOM 578 O O . ARG A 1 80 ? 20.075 1.764 -18.496 1.00 92.31 80 ARG A O 1
ATOM 585 N N . GLU A 1 81 ? 19.366 2.638 -20.456 1.00 93.25 81 GLU A N 1
ATOM 586 C CA . GLU A 1 81 ? 18.396 3.589 -19.908 1.00 93.25 81 GLU A CA 1
ATOM 587 C C . GLU A 1 81 ? 17.209 2.839 -19.306 1.00 93.25 81 GLU A C 1
ATOM 589 O O . GLU A 1 81 ? 16.853 3.103 -18.163 1.00 93.25 81 GLU A O 1
ATOM 594 N N . VAL A 1 82 ? 16.704 1.807 -19.993 1.00 93.00 82 VAL A N 1
ATOM 595 C CA . VAL A 1 82 ? 15.651 0.916 -19.475 1.00 93.00 82 VAL A CA 1
ATOM 596 C C . VAL A 1 82 ? 16.057 0.285 -18.141 1.00 93.00 82 VAL A C 1
ATOM 598 O O . VAL A 1 82 ? 15.304 0.332 -17.174 1.00 93.00 82 VAL A O 1
ATOM 601 N N . LEU A 1 83 ? 17.275 -0.261 -18.036 1.00 93.00 83 LEU A N 1
ATOM 602 C CA . LEU A 1 83 ? 17.750 -0.842 -16.772 1.00 93.00 83 LEU A CA 1
ATOM 603 C C . LEU A 1 83 ? 18.006 0.209 -15.681 1.00 93.00 83 LEU A C 1
ATOM 605 O O . LEU A 1 83 ? 17.996 -0.123 -14.495 1.00 93.00 83 LEU A O 1
ATOM 609 N N . ALA A 1 84 ? 18.318 1.452 -16.052 1.00 92.81 84 ALA A N 1
ATOM 610 C CA . ALA A 1 84 ? 18.469 2.547 -15.101 1.00 92.81 84 ALA A CA 1
ATOM 611 C C . ALA A 1 84 ? 17.109 3.003 -14.555 1.00 92.81 84 ALA A C 1
ATOM 613 O O . ALA A 1 84 ? 16.993 3.128 -13.337 1.00 92.81 84 ALA A O 1
ATOM 614 N N . ALA A 1 85 ? 16.106 3.153 -15.423 1.00 92.75 85 ALA A N 1
ATOM 615 C CA . ALA A 1 85 ? 14.720 3.435 -15.057 1.00 92.75 85 ALA A CA 1
ATOM 616 C C . ALA A 1 85 ? 14.157 2.331 -14.153 1.00 92.75 85 ALA A C 1
ATOM 618 O O . ALA A 1 85 ? 13.829 2.604 -13.010 1.00 92.75 85 ALA A O 1
ATOM 619 N N . ALA A 1 86 ? 14.263 1.062 -14.558 1.00 93.00 86 ALA A N 1
ATOM 620 C CA . ALA A 1 86 ? 13.843 -0.074 -13.733 1.00 93.00 86 ALA A CA 1
ATOM 621 C C . ALA A 1 86 ? 14.470 -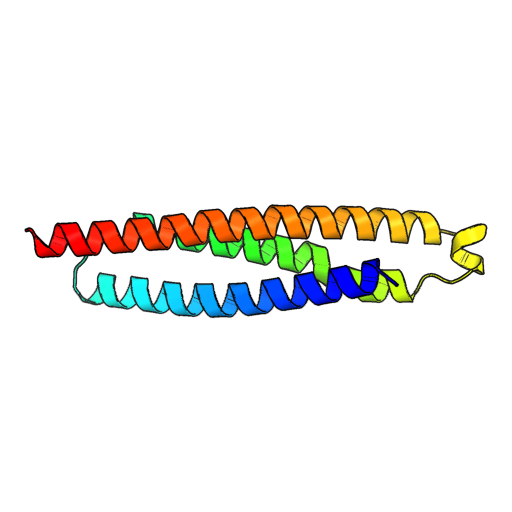0.071 -12.324 1.00 93.00 86 ALA A C 1
ATOM 623 O O . ALA A 1 86 ? 13.832 -0.419 -11.337 1.00 93.00 86 ALA A O 1
ATOM 624 N N . ARG A 1 87 ? 15.745 0.325 -12.194 1.00 93.75 87 ARG A N 1
ATOM 625 C CA . ARG A 1 87 ? 16.393 0.465 -10.877 1.00 93.75 87 ARG A CA 1
ATOM 626 C C . ARG A 1 87 ? 15.857 1.635 -10.067 1.00 93.75 87 ARG A C 1
ATOM 628 O O . ARG A 1 87 ? 15.857 1.544 -8.845 1.00 93.75 87 ARG A O 1
ATOM 635 N N . HIS A 1 88 ? 15.537 2.741 -10.724 1.00 94.56 88 HIS A N 1
ATOM 636 C CA . HIS A 1 88 ? 14.920 3.890 -10.084 1.00 94.56 88 HIS A CA 1
ATOM 637 C C . HIS A 1 88 ? 13.533 3.504 -9.567 1.00 94.56 88 HIS A C 1
ATOM 639 O O . HIS A 1 88 ? 13.285 3.632 -8.374 1.00 94.56 88 HIS A O 1
ATOM 645 N N . ASP A 1 89 ? 12.713 2.898 -10.417 1.00 94.19 89 ASP A N 1
ATOM 646 C CA . ASP A 1 89 ? 11.336 2.538 -10.099 1.00 94.19 89 ASP A CA 1
ATOM 647 C C . ASP A 1 89 ? 11.264 1.504 -8.967 1.00 94.19 89 ASP A C 1
ATOM 649 O O . ASP A 1 89 ? 10.479 1.655 -8.038 1.00 94.19 89 ASP A O 1
ATOM 653 N N . LEU A 1 90 ? 12.175 0.522 -8.938 1.00 94.06 90 LEU A N 1
ATOM 654 C CA . LEU A 1 90 ? 12.281 -0.417 -7.810 1.00 94.06 90 LEU A CA 1
ATOM 655 C C . LEU A 1 90 ? 12.678 0.248 -6.487 1.00 94.06 90 LEU A C 1
ATOM 657 O O . LEU A 1 90 ? 12.292 -0.242 -5.428 1.00 94.06 90 LEU A O 1
ATOM 661 N N . ARG A 1 91 ? 13.473 1.326 -6.518 1.00 95.50 91 ARG A N 1
ATOM 662 C CA . ARG A 1 91 ? 13.793 2.083 -5.296 1.00 95.50 91 ARG A CA 1
ATOM 663 C C . ARG A 1 91 ? 12.592 2.892 -4.845 1.00 95.50 91 ARG A C 1
ATOM 665 O O . ARG A 1 91 ? 12.257 2.821 -3.673 1.00 95.50 91 ARG A O 1
ATOM 672 N N . THR A 1 92 ? 11.921 3.570 -5.774 1.00 95.50 92 THR A N 1
ATOM 673 C CA . THR A 1 92 ? 10.669 4.275 -5.494 1.00 95.50 92 THR A CA 1
ATOM 674 C C . THR A 1 92 ? 9.648 3.326 -4.879 1.00 95.50 92 THR A C 1
ATOM 676 O O . THR A 1 92 ? 9.140 3.607 -3.804 1.00 95.50 92 THR A O 1
ATOM 679 N N . ALA A 1 93 ? 9.430 2.151 -5.472 1.00 95.44 93 ALA A N 1
ATOM 680 C CA . ALA A 1 93 ? 8.528 1.149 -4.915 1.00 95.44 93 ALA A CA 1
ATOM 681 C C . ALA A 1 93 ? 8.932 0.707 -3.502 1.00 95.44 93 ALA A C 1
ATOM 683 O O . ALA A 1 93 ? 8.071 0.531 -2.648 1.00 95.44 93 ALA A O 1
ATOM 684 N N . ALA A 1 94 ? 10.229 0.536 -3.232 1.00 95.50 94 ALA A N 1
ATOM 685 C CA . ALA A 1 94 ? 10.703 0.178 -1.898 1.00 95.50 94 ALA A CA 1
ATOM 686 C C . ALA A 1 94 ? 10.452 1.290 -0.863 1.00 95.50 94 ALA A C 1
ATOM 688 O O . ALA A 1 94 ? 10.039 0.991 0.258 1.00 95.50 94 ALA A O 1
ATOM 689 N N . ASP A 1 95 ? 10.678 2.551 -1.234 1.00 97.88 95 ASP A N 1
ATOM 690 C CA . ASP A 1 95 ? 10.444 3.707 -0.365 1.00 97.88 95 ASP A CA 1
ATOM 691 C C . ASP A 1 95 ? 8.943 3.920 -0.102 1.00 97.88 95 ASP A C 1
ATOM 693 O O . ASP A 1 95 ? 8.540 4.186 1.030 1.00 97.88 95 ASP A O 1
ATOM 697 N N . GLU A 1 96 ? 8.101 3.746 -1.120 1.00 98.00 96 GLU A N 1
ATOM 698 C CA . GLU A 1 96 ? 6.641 3.814 -0.997 1.00 98.00 96 GLU A CA 1
ATOM 699 C C . GLU A 1 96 ? 6.080 2.645 -0.173 1.00 98.00 96 GLU A C 1
ATOM 701 O O . GLU A 1 96 ? 5.275 2.858 0.727 1.00 98.00 96 GLU A O 1
ATOM 706 N N . LEU A 1 97 ? 6.568 1.413 -0.366 1.00 97.19 97 LEU A N 1
ATOM 707 C CA . LEU A 1 97 ? 6.184 0.269 0.475 1.00 97.19 97 LEU A CA 1
ATOM 708 C C . LEU A 1 97 ? 6.529 0.491 1.948 1.00 97.19 97 LEU A C 1
ATOM 710 O O . LEU A 1 97 ? 5.781 0.070 2.831 1.00 97.19 97 LEU A O 1
ATOM 714 N N . LYS A 1 98 ? 7.664 1.141 2.223 1.00 98.00 98 LYS A N 1
ATOM 715 C CA . LYS A 1 98 ? 8.037 1.501 3.589 1.00 98.00 98 LYS A CA 1
ATOM 716 C C . LYS A 1 98 ? 7.056 2.516 4.177 1.00 98.00 98 LYS A C 1
ATOM 718 O O . LYS A 1 98 ? 6.578 2.298 5.284 1.00 98.00 98 LYS A O 1
ATOM 723 N N . GLN A 1 99 ? 6.735 3.575 3.438 1.00 98.12 99 GLN A N 1
ATOM 724 C CA . GLN A 1 99 ? 5.770 4.584 3.881 1.00 98.12 99 GLN A CA 1
ATOM 725 C C . GLN A 1 99 ? 4.372 3.986 4.088 1.00 98.12 99 GLN A C 1
ATOM 727 O O . GLN A 1 99 ? 3.716 4.293 5.080 1.00 98.12 99 GLN A O 1
ATOM 732 N N . ALA A 1 100 ? 3.950 3.066 3.217 1.00 98.25 100 ALA A N 1
ATOM 733 C CA . ALA A 1 100 ? 2.702 2.328 3.379 1.00 98.25 100 ALA A CA 1
ATOM 734 C C . ALA A 1 100 ? 2.689 1.517 4.682 1.00 98.25 100 ALA A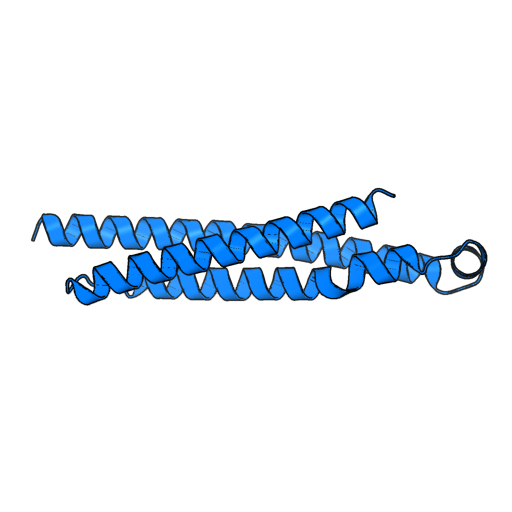 C 1
ATOM 736 O O . ALA A 1 100 ? 1.690 1.508 5.396 1.00 98.25 100 ALA A O 1
ATOM 737 N N . TRP A 1 101 ? 3.804 0.857 5.016 1.00 97.88 101 TRP A N 1
ATOM 738 C CA . TRP A 1 101 ? 3.930 0.109 6.265 1.00 97.88 101 TRP A CA 1
ATOM 739 C C . TRP A 1 101 ? 3.907 1.021 7.497 1.00 97.88 101 TRP A C 1
ATOM 741 O O . TRP A 1 101 ? 3.186 0.722 8.446 1.00 97.88 101 TRP A O 1
ATOM 751 N N . ASP A 1 102 ? 4.651 2.131 7.472 1.00 98.31 102 ASP A N 1
ATOM 752 C CA . ASP A 1 102 ? 4.691 3.099 8.575 1.00 98.31 102 ASP A CA 1
ATOM 753 C C . ASP A 1 102 ? 3.283 3.683 8.835 1.00 98.31 102 ASP A C 1
ATOM 755 O O . ASP A 1 102 ? 2.822 3.716 9.976 1.00 98.31 102 ASP A O 1
ATOM 759 N N . ALA A 1 103 ? 2.553 4.054 7.776 1.00 98.19 103 ALA A N 1
ATOM 760 C CA . ALA A 1 103 ? 1.182 4.556 7.875 1.00 98.19 103 ALA A CA 1
ATOM 761 C C . ALA A 1 103 ? 0.190 3.479 8.353 1.00 98.19 103 ALA A C 1
ATOM 763 O O . ALA A 1 103 ? -0.629 3.736 9.232 1.00 98.19 103 ALA A O 1
ATOM 764 N N . ALA A 1 104 ? 0.293 2.244 7.851 1.00 97.81 104 ALA A N 1
ATOM 765 C CA . ALA A 1 104 ? -0.543 1.140 8.322 1.00 97.81 104 ALA A CA 1
ATOM 766 C C . ALA A 1 104 ? -0.307 0.841 9.811 1.00 97.81 104 ALA A C 1
ATOM 768 O O . ALA A 1 104 ? -1.239 0.492 10.536 1.00 97.81 104 ALA A O 1
ATOM 769 N N . HIS A 1 105 ? 0.934 0.985 10.283 1.00 98.25 105 HIS A N 1
ATOM 770 C CA . HIS A 1 105 ? 1.254 0.839 11.697 1.00 98.25 105 HIS A CA 1
ATOM 771 C C . HIS A 1 105 ? 0.583 1.926 12.540 1.00 98.25 105 HIS A C 1
ATOM 773 O O . HIS A 1 105 ? -0.078 1.596 13.523 1.00 98.25 105 HIS A O 1
ATOM 779 N N . ALA A 1 106 ? 0.680 3.187 12.112 1.00 98.38 106 ALA A N 1
ATOM 780 C CA . ALA A 1 106 ? 0.026 4.310 12.779 1.00 98.38 106 ALA A CA 1
ATOM 781 C C . ALA A 1 106 ? -1.504 4.142 12.836 1.00 98.38 106 ALA A C 1
ATOM 783 O O . ALA A 1 106 ? -2.107 4.379 13.878 1.00 98.38 106 ALA A O 1
ATOM 784 N N . ALA A 1 107 ? -2.129 3.636 11.767 1.00 98.19 107 ALA A N 1
ATOM 785 C CA . ALA A 1 107 ? -3.559 3.323 11.750 1.00 98.19 107 ALA A CA 1
ATOM 786 C C . ALA A 1 107 ? -3.944 2.257 12.791 1.00 98.19 107 ALA A C 1
ATOM 788 O O . ALA A 1 107 ? -4.959 2.379 13.476 1.00 98.19 107 ALA A O 1
ATOM 789 N N . VAL A 1 108 ? -3.122 1.213 12.946 1.00 98.44 108 VAL A N 1
ATOM 790 C CA . VAL A 1 108 ? -3.332 0.174 13.966 1.00 98.44 108 VAL A CA 1
ATOM 791 C C . VAL A 1 108 ? -3.166 0.730 15.380 1.00 98.44 108 VAL A C 1
ATOM 793 O O . VAL A 1 108 ? -3.910 0.327 16.274 1.00 98.44 108 VAL A O 1
ATOM 796 N N . GLU A 1 109 ? -2.191 1.608 15.608 1.00 98.44 109 GLU A N 1
ATOM 797 C CA . GLU A 1 109 ? -1.991 2.263 16.907 1.00 98.44 109 GLU A CA 1
ATOM 798 C C . GLU A 1 109 ? -3.167 3.183 17.247 1.00 98.44 109 GLU A C 1
ATOM 800 O O . GLU A 1 109 ? -3.780 2.993 18.294 1.00 98.44 109 GLU A O 1
ATOM 805 N N . ALA A 1 110 ? -3.575 4.054 16.320 1.00 98.12 110 ALA A N 1
ATOM 806 C CA . ALA A 1 110 ? -4.734 4.929 16.488 1.00 98.12 110 ALA A CA 1
ATOM 807 C C . ALA A 1 110 ? -6.015 4.138 16.802 1.00 98.12 110 ALA A C 1
ATOM 809 O O . ALA A 1 110 ? -6.746 4.466 17.734 1.00 98.12 110 ALA A O 1
ATOM 810 N N . LEU A 1 111 ? -6.253 3.030 16.089 1.00 98.31 111 LEU A N 1
ATOM 811 C CA . LEU A 1 111 ? -7.395 2.156 16.358 1.00 98.31 111 LEU A CA 1
ATOM 812 C C . LEU A 1 111 ? -7.329 1.526 17.761 1.00 98.31 111 LEU A C 1
ATOM 814 O O . LEU A 1 111 ? -8.346 1.413 18.445 1.00 98.31 111 LEU A O 1
ATOM 818 N N . ARG A 1 112 ? -6.146 1.083 18.202 1.00 98.12 112 ARG A N 1
ATOM 819 C CA . ARG A 1 112 ? -5.964 0.491 19.538 1.00 98.12 112 ARG A CA 1
ATOM 820 C C . ARG A 1 112 ? -6.186 1.505 20.648 1.00 98.12 112 ARG A C 1
ATOM 822 O O . ARG A 1 112 ? -6.793 1.147 21.660 1.00 98.12 112 ARG A O 1
ATOM 829 N N . ASP A 1 113 ? -5.698 2.722 20.463 1.00 97.88 113 ASP A N 1
ATOM 830 C CA . ASP A 1 113 ? -5.853 3.804 21.427 1.00 97.88 113 ASP A CA 1
ATOM 831 C C . ASP A 1 113 ? -7.330 4.189 21.541 1.00 97.88 113 ASP A C 1
ATOM 833 O O . ASP A 1 113 ? -7.878 4.152 22.641 1.00 97.88 113 ASP A O 1
ATOM 837 N N . ALA A 1 114 ? -8.025 4.365 20.414 1.00 96.69 114 ALA A N 1
ATOM 838 C CA . ALA A 1 114 ? -9.462 4.631 20.382 1.00 96.69 114 ALA A CA 1
ATOM 839 C C . ALA A 1 114 ? -10.298 3.559 21.109 1.00 96.69 114 ALA A C 1
ATOM 841 O O . ALA A 1 114 ? -11.185 3.868 21.908 1.00 96.69 114 ALA A O 1
ATOM 842 N N . ILE A 1 115 ? -9.992 2.276 20.876 1.00 97.00 115 ILE A N 1
ATOM 843 C CA . ILE A 1 115 ? -10.649 1.159 21.573 1.00 97.00 115 ILE A CA 1
ATOM 844 C C . ILE A 1 115 ? -10.353 1.194 23.079 1.00 97.00 115 ILE A C 1
ATOM 846 O O . ILE A 1 115 ? -11.236 0.904 23.891 1.00 97.00 115 ILE A O 1
ATOM 850 N N . SER A 1 116 ? -9.117 1.519 23.461 1.00 97.00 116 SER A N 1
ATOM 851 C CA . SER A 1 116 ? -8.698 1.568 24.865 1.00 97.00 116 SER A CA 1
ATOM 852 C C . SER A 1 116 ? -9.373 2.720 25.606 1.00 97.00 116 SER A C 1
ATOM 854 O O . SER A 1 116 ? -9.882 2.515 26.709 1.00 97.00 116 SER A O 1
ATOM 856 N N . ASP A 1 117 ? -9.455 3.892 24.981 1.00 94.50 117 ASP A N 1
ATOM 857 C CA . ASP A 1 117 ? -10.136 5.064 25.524 1.00 94.50 117 ASP A CA 1
ATOM 858 C C . ASP A 1 117 ? -11.629 4.780 25.722 1.00 94.50 117 ASP A C 1
ATOM 860 O O . ASP A 1 117 ? -12.152 4.976 26.822 1.00 94.50 117 ASP A O 1
ATOM 864 N N . ALA A 1 118 ? -12.291 4.194 24.719 1.00 91.88 118 ALA A N 1
ATOM 865 C CA . ALA A 1 118 ? -13.697 3.799 24.804 1.00 91.88 118 ALA A CA 1
ATOM 866 C C . ALA A 1 118 ? -13.974 2.771 25.917 1.00 91.88 118 ALA A C 1
ATOM 868 O O . ALA A 1 118 ? -15.035 2.799 26.534 1.00 91.88 118 ALA A O 1
ATOM 869 N N . ALA A 1 119 ? -13.028 1.872 26.210 1.00 89.06 119 ALA A N 1
ATOM 870 C CA . ALA A 1 119 ? -13.162 0.898 27.295 1.00 89.06 119 ALA A CA 1
ATOM 871 C C . ALA A 1 119 ? -13.011 1.507 28.703 1.00 89.06 119 ALA A C 1
ATOM 873 O O . ALA A 1 119 ? -13.349 0.847 29.691 1.00 89.06 119 ALA A O 1
ATOM 874 N N . THR A 1 120 ? -12.476 2.726 28.810 1.00 88.88 120 THR A N 1
ATOM 875 C CA . THR A 1 120 ? -12.257 3.421 30.091 1.00 88.88 120 THR A CA 1
ATOM 876 C C . THR A 1 120 ? -13.249 4.556 30.366 1.00 88.88 120 THR A C 1
ATOM 878 O O . THR A 1 120 ? -13.257 5.073 31.487 1.00 88.88 120 THR A O 1
ATOM 881 N N . ALA A 1 121 ? -14.078 4.908 29.377 1.00 76.00 121 ALA A N 1
ATOM 882 C CA . ALA A 1 121 ? -15.154 5.900 29.452 1.00 76.00 121 ALA A CA 1
ATOM 883 C C . ALA A 1 121 ? -16.435 5.346 30.106 1.00 76.00 121 ALA A C 1
ATOM 885 O O . ALA A 1 121 ? -17.084 6.118 30.852 1.00 76.00 121 ALA A O 1
#

Foldseek 3Di:
DVLLVLLVVLVVLLVVLVVLLVVLVVLLVVCVVVVFDQPQLVVLSVQLVVLSVQLCVLSVCLNVLLVPQDPCCVVPRCSVVSVVSSVVSSVSSVVSSVSSVVSNVSSVVSSVVSVVVVVVD

Radius of gyration: 19.26 Å; chains: 1; bounding box: 45×21×59 Å